Protein AF-A0A453F2I1-F1 (afdb_monomer_lite)

Sequence (48 aa):
MADQKVSQLGPGAACCGWNHCGRRLAAGAVDGSVSVYDSQPSPSSKWQ

pLDDT: mean 83.01, std 14.56, range [41.75, 95.19]

Organism: Aegilops tauschii subsp. strangulata (NCBI:txid200361)

Foldseek 3Di:
DDDQDFDDDDPQFDDWDADPVNQKIWTAGPVRDIDITGSDDDPPPPPD

Secondary structure (DSSP, 8-state):
--------PPTTEEEEEE-TTSSEEEEEETTS-EEEEESS--GGG---

Structure (mmCIF, N/CA/C/O backbone):
data_AF-A0A453F2I1-F1
#
_entry.id   AF-A0A453F2I1-F1
#
loop_
_atom_site.group_PDB
_atom_site.id
_atom_site.type_symbol
_atom_site.label_atom_id
_atom_site.label_alt_id
_atom_site.label_comp_id
_atom_site.label_asym_id
_atom_site.label_entity_id
_atom_site.label_seq_id
_atom_site.pdbx_PDB_ins_code
_atom_site.Cartn_x
_atom_site.Cartn_y
_atom_site.Cartn_z
_atom_site.occupancy
_atom_site.B_iso_or_equiv
_atom_site.auth_seq_id
_atom_site.auth_comp_id
_atom_site.auth_asym_id
_atom_site.auth_atom_id
_atom_site.pdbx_PDB_model_num
ATOM 1 N N . MET A 1 1 ? 23.804 -6.650 -3.820 1.00 49.22 1 MET A N 1
ATOM 2 C CA . MET A 1 1 ? 22.447 -6.071 -3.907 1.00 49.22 1 MET A CA 1
ATOM 3 C C . MET A 1 1 ? 22.145 -5.496 -2.537 1.00 49.22 1 MET A C 1
ATOM 5 O O . MET A 1 1 ? 22.269 -6.247 -1.582 1.00 49.22 1 MET A O 1
ATOM 9 N N . ALA A 1 2 ? 21.908 -4.190 -2.425 1.00 75.81 2 ALA A N 1
ATOM 10 C CA . ALA A 1 2 ? 21.605 -3.552 -1.143 1.00 75.81 2 ALA A CA 1
ATOM 11 C C . ALA A 1 2 ? 20.095 -3.618 -0.887 1.00 75.81 2 ALA A C 1
ATOM 13 O O . ALA A 1 2 ? 19.315 -3.421 -1.822 1.00 75.81 2 ALA A O 1
ATOM 14 N N . ASP A 1 3 ? 19.686 -3.908 0.344 1.00 81.19 3 ASP A N 1
ATOM 15 C CA . ASP A 1 3 ? 18.302 -3.733 0.767 1.00 81.19 3 ASP A CA 1
ATOM 16 C C . ASP A 1 3 ? 18.001 -2.237 0.959 1.00 81.19 3 ASP A C 1
ATOM 18 O O . ASP A 1 3 ? 18.830 -1.471 1.447 1.00 81.19 3 ASP A O 1
ATOM 22 N N . GLN A 1 4 ? 16.815 -1.802 0.531 1.00 80.56 4 GLN A N 1
ATOM 23 C CA . GLN A 1 4 ? 16.330 -0.444 0.764 1.00 80.56 4 GLN A CA 1
ATOM 24 C C . GLN A 1 4 ? 14.995 -0.516 1.497 1.00 80.56 4 GLN A C 1
ATOM 26 O O . GLN A 1 4 ? 13.996 -1.011 0.970 1.00 80.56 4 GLN A O 1
ATOM 31 N N . LYS A 1 5 ? 14.961 0.033 2.711 1.00 86.00 5 LYS A N 1
ATOM 32 C CA . LYS A 1 5 ? 13.724 0.228 3.469 1.00 86.00 5 LYS A CA 1
ATOM 33 C C . LYS A 1 5 ? 12.944 1.409 2.886 1.00 86.00 5 LYS A C 1
ATOM 35 O O . LYS A 1 5 ? 13.459 2.521 2.846 1.00 86.00 5 LYS A O 1
ATOM 40 N N . VAL A 1 6 ? 11.696 1.178 2.476 1.00 86.19 6 VAL A N 1
ATOM 41 C CA . VAL A 1 6 ? 10.823 2.228 1.911 1.00 86.19 6 VAL A CA 1
ATOM 42 C C . VAL A 1 6 ? 9.957 2.892 2.973 1.00 86.19 6 VAL A C 1
ATOM 44 O O . VAL A 1 6 ? 9.837 4.112 3.000 1.00 86.19 6 VAL A O 1
ATOM 47 N N . SER A 1 7 ? 9.382 2.114 3.883 1.00 86.75 7 SER A N 1
ATOM 48 C CA . SER A 1 7 ? 8.579 2.662 4.971 1.00 86.75 7 SER A CA 1
ATOM 49 C C . SER A 1 7 ? 8.513 1.697 6.148 1.00 86.75 7 SER A C 1
ATOM 51 O O . SER A 1 7 ? 8.824 0.511 6.036 1.00 86.75 7 SER A O 1
ATOM 53 N N . GLN A 1 8 ? 8.152 2.233 7.311 1.00 89.12 8 GLN A N 1
ATOM 54 C CA . GLN A 1 8 ? 7.781 1.449 8.481 1.00 89.12 8 GLN A CA 1
ATOM 55 C C . GLN A 1 8 ? 6.292 1.662 8.704 1.00 89.12 8 GLN A C 1
ATOM 57 O O . GLN A 1 8 ? 5.861 2.794 8.914 1.00 89.12 8 GLN A O 1
ATOM 62 N N . LEU A 1 9 ? 5.515 0.586 8.603 1.00 88.25 9 LEU A N 1
ATOM 63 C CA . LEU A 1 9 ? 4.073 0.658 8.790 1.00 88.25 9 LEU A CA 1
ATOM 64 C C . LEU A 1 9 ? 3.750 0.793 10.281 1.00 88.25 9 LEU A C 1
ATOM 66 O O . LEU A 1 9 ? 4.401 0.175 11.125 1.00 88.25 9 LEU A O 1
ATOM 70 N N . GLY A 1 10 ? 2.771 1.641 10.593 1.00 83.12 10 GLY A N 1
ATOM 71 C CA . GLY A 1 10 ? 2.329 1.876 11.962 1.00 83.12 10 GLY A CA 1
ATOM 72 C C . GLY A 1 10 ? 1.539 0.697 12.547 1.00 83.12 10 GLY A C 1
ATOM 73 O O . GLY A 1 10 ? 1.080 -0.179 11.805 1.00 83.12 10 GLY A O 1
ATOM 74 N N . PRO A 1 11 ? 1.353 0.672 13.878 1.00 82.38 11 PRO A N 1
ATOM 75 C CA . PRO A 1 11 ? 0.483 -0.301 14.529 1.00 82.38 11 PRO A CA 1
ATOM 76 C C . PRO A 1 11 ? -0.934 -0.204 13.948 1.00 82.38 11 PRO A C 1
ATOM 78 O O . PRO A 1 11 ? -1.499 0.882 13.857 1.00 82.38 11 PRO A O 1
ATOM 81 N N . GLY A 1 12 ? -1.486 -1.344 13.527 1.00 88.50 12 GLY A N 1
ATOM 82 C CA . GLY A 1 12 ? -2.796 -1.417 12.874 1.00 88.50 12 GLY A CA 1
ATOM 83 C C . GLY A 1 12 ? -2.757 -1.479 11.345 1.00 88.50 12 GLY A C 1
ATOM 84 O O . GLY A 1 12 ? -3.810 -1.627 10.733 1.00 88.50 12 GLY A O 1
ATOM 85 N N . ALA A 1 13 ? -1.585 -1.433 10.706 1.00 91.69 13 ALA A N 1
ATOM 86 C CA . ALA A 1 13 ? -1.485 -1.815 9.300 1.00 91.69 13 ALA A CA 1
ATOM 87 C C . ALA A 1 13 ? -1.798 -3.314 9.141 1.00 91.69 13 ALA A C 1
ATOM 89 O O . ALA A 1 13 ? -1.124 -4.158 9.729 1.00 91.69 13 ALA A O 1
ATOM 90 N N . ALA A 1 14 ? -2.825 -3.637 8.357 1.00 94.25 14 ALA A N 1
ATOM 91 C CA . ALA A 1 14 ? -3.288 -5.011 8.152 1.00 94.25 14 ALA A CA 1
ATOM 92 C C . ALA A 1 14 ? -2.841 -5.588 6.808 1.00 94.25 14 ALA A C 1
ATOM 94 O O . ALA A 1 14 ? -2.663 -6.797 6.673 1.00 94.25 14 ALA A O 1
ATOM 95 N N . CYS A 1 15 ? -2.667 -4.733 5.803 1.00 92.88 15 CYS A N 1
ATOM 96 C CA . CYS A 1 15 ? -2.297 -5.154 4.463 1.00 92.88 15 CYS A CA 1
ATOM 97 C C . CYS A 1 15 ? -1.378 -4.132 3.802 1.00 92.88 15 CYS A C 1
ATOM 99 O O . CYS A 1 15 ? -1.413 -2.937 4.103 1.00 92.88 15 CYS A O 1
ATOM 101 N N . CYS A 1 16 ? -0.550 -4.611 2.879 1.00 93.56 16 CYS A N 1
ATOM 102 C CA . CYS A 1 16 ? 0.268 -3.755 2.041 1.00 93.56 16 CYS A CA 1
ATOM 103 C C . CYS A 1 16 ? 0.413 -4.343 0.636 1.00 93.56 16 CYS A C 1
ATOM 105 O O . CYS A 1 16 ? 0.330 -5.556 0.439 1.00 93.56 16 CYS A O 1
ATOM 107 N N . GLY A 1 17 ? 0.595 -3.468 -0.348 1.00 94.38 17 GLY A N 1
ATOM 108 C CA . GLY A 1 17 ? 0.686 -3.851 -1.749 1.00 94.38 17 GLY A CA 1
ATOM 109 C C . GLY A 1 17 ? 1.527 -2.868 -2.544 1.00 94.38 17 GLY A C 1
ATOM 110 O O . GLY A 1 17 ? 1.390 -1.651 -2.406 1.00 94.38 17 GLY A O 1
ATOM 111 N N . TRP A 1 18 ? 2.407 -3.408 -3.380 1.00 94.19 18 TRP A N 1
ATOM 112 C CA . TRP A 1 18 ? 3.195 -2.621 -4.318 1.00 94.19 18 TRP A CA 1
ATOM 113 C C . TRP A 1 18 ? 2.399 -2.345 -5.585 1.00 94.19 18 TRP A C 1
ATOM 115 O O . TRP A 1 18 ? 1.663 -3.204 -6.073 1.00 94.19 18 TRP A O 1
ATOM 125 N N . ASN A 1 19 ? 2.594 -1.163 -6.167 1.00 92.44 19 ASN A N 1
ATOM 126 C CA . ASN A 1 19 ? 2.206 -0.962 -7.555 1.00 92.44 19 ASN A CA 1
ATOM 127 C C . ASN A 1 19 ? 3.082 -1.822 -8.485 1.00 92.44 19 ASN A C 1
ATOM 129 O O . ASN A 1 19 ? 4.191 -2.217 -8.127 1.00 92.44 19 ASN A O 1
ATOM 133 N N . HIS A 1 20 ? 2.607 -2.063 -9.710 1.00 91.81 20 HIS A N 1
ATOM 134 C CA . HIS A 1 20 ? 3.317 -2.888 -10.697 1.00 91.81 20 HIS A CA 1
ATOM 135 C C . HIS A 1 20 ? 4.788 -2.462 -10.881 1.00 91.81 20 HIS A C 1
ATOM 137 O O . HIS A 1 20 ? 5.670 -3.297 -11.063 1.00 91.81 20 HIS A O 1
ATOM 143 N N . CYS A 1 21 ? 5.074 -1.162 -10.830 1.00 87.88 21 CYS A N 1
ATOM 144 C CA . CYS A 1 21 ? 6.414 -0.635 -11.083 1.00 87.88 21 CYS A CA 1
ATOM 145 C C . CYS A 1 21 ? 7.345 -0.642 -9.854 1.00 87.88 21 CYS A C 1
ATOM 147 O O . CYS A 1 21 ? 8.463 -0.144 -9.968 1.00 87.88 21 CYS A O 1
ATOM 149 N N . GLY A 1 22 ? 6.900 -1.112 -8.680 1.00 88.56 22 GLY A N 1
ATOM 150 C CA . GLY A 1 22 ? 7.697 -1.115 -7.441 1.00 88.56 22 GLY A CA 1
ATOM 151 C C . GLY A 1 22 ? 8.077 0.279 -6.918 1.00 88.56 22 GLY A C 1
ATOM 152 O O . GLY A 1 22 ? 9.014 0.432 -6.134 1.00 88.56 22 GLY A O 1
ATOM 153 N N . ARG A 1 23 ? 7.378 1.325 -7.374 1.00 88.69 23 ARG A N 1
ATOM 154 C CA . ARG A 1 23 ? 7.659 2.722 -7.000 1.00 88.69 23 ARG A CA 1
ATOM 155 C C . ARG A 1 23 ? 6.824 3.210 -5.831 1.00 88.69 23 ARG A C 1
ATOM 157 O O . ARG A 1 23 ? 7.196 4.182 -5.189 1.00 88.69 23 ARG A O 1
ATOM 164 N N . ARG A 1 24 ? 5.682 2.567 -5.589 1.00 91.25 24 ARG A N 1
ATOM 165 C CA . ARG A 1 24 ? 4.741 2.962 -4.544 1.00 91.25 24 ARG A CA 1
ATOM 166 C C . ARG A 1 24 ? 4.245 1.759 -3.781 1.00 91.25 24 ARG A C 1
ATOM 168 O O . ARG A 1 24 ? 3.871 0.760 -4.397 1.00 91.25 24 ARG A O 1
ATOM 175 N N . LEU A 1 25 ? 4.189 1.912 -2.468 1.00 92.56 25 LEU A N 1
ATOM 176 C CA . LEU A 1 25 ? 3.579 0.969 -1.550 1.00 92.56 25 LEU A CA 1
ATOM 177 C C . LEU A 1 25 ? 2.306 1.592 -0.984 1.00 92.56 25 LEU A C 1
ATOM 179 O O . LEU A 1 25 ? 2.362 2.662 -0.383 1.00 92.56 25 LEU A O 1
ATOM 183 N N . ALA A 1 26 ? 1.175 0.916 -1.146 1.00 94.31 26 ALA A N 1
ATOM 184 C CA . ALA A 1 26 ? -0.043 1.226 -0.411 1.00 94.31 26 ALA A CA 1
ATOM 185 C C . ALA A 1 26 ? -0.111 0.347 0.841 1.00 94.31 26 ALA A C 1
ATOM 187 O O . ALA A 1 26 ? 0.194 -0.844 0.772 1.00 94.31 26 ALA A O 1
ATOM 188 N N . ALA A 1 27 ? -0.522 0.921 1.967 1.00 94.94 27 ALA A N 1
ATOM 189 C CA . ALA A 1 27 ? -0.790 0.202 3.203 1.00 94.94 27 ALA A CA 1
ATOM 190 C C . ALA A 1 27 ? -2.181 0.562 3.722 1.00 94.94 27 ALA A C 1
ATOM 192 O O . ALA A 1 27 ? -2.496 1.743 3.879 1.00 94.94 27 ALA A O 1
ATOM 193 N N . GLY A 1 28 ? -2.995 -0.459 3.975 1.00 95.19 28 GLY A N 1
ATOM 194 C CA . GLY A 1 28 ? -4.311 -0.316 4.586 1.00 95.19 28 GLY A CA 1
ATOM 195 C C . GLY A 1 28 ? -4.242 -0.599 6.080 1.00 95.19 28 GLY A C 1
ATOM 196 O O . GLY A 1 28 ? -3.603 -1.569 6.505 1.00 95.19 28 GLY A O 1
ATOM 197 N N . ALA A 1 29 ? -4.901 0.242 6.866 1.00 94.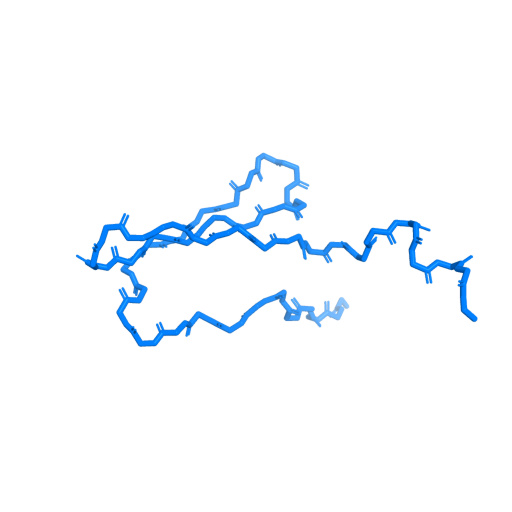44 29 ALA A N 1
ATOM 198 C CA . ALA A 1 29 ? -5.029 0.082 8.304 1.00 94.44 29 ALA A CA 1
ATOM 199 C C . ALA A 1 29 ? -6.449 -0.356 8.700 1.00 94.44 29 ALA A C 1
ATOM 201 O O . ALA A 1 29 ? -7.413 -0.167 7.956 1.00 94.44 29 ALA A O 1
ATOM 202 N N . VAL A 1 30 ? -6.573 -0.991 9.871 1.00 94.62 30 VAL A N 1
ATOM 203 C CA . VAL A 1 30 ? -7.859 -1.534 10.365 1.00 94.62 30 VAL A CA 1
ATOM 204 C C . VAL A 1 30 ? -8.881 -0.435 10.673 1.00 94.62 30 VAL A C 1
ATOM 206 O O . VAL A 1 30 ? -10.079 -0.693 10.695 1.00 94.62 30 VAL A O 1
ATOM 209 N N . ASP A 1 31 ? -8.415 0.791 10.898 1.00 91.62 31 ASP A N 1
ATOM 210 C CA . ASP A 1 31 ? -9.246 1.980 11.111 1.00 91.62 31 ASP A CA 1
ATOM 211 C C . ASP A 1 31 ? -9.905 2.497 9.815 1.00 91.62 31 ASP A C 1
ATOM 213 O O . ASP A 1 31 ? -10.676 3.453 9.856 1.00 91.62 31 ASP A O 1
ATOM 217 N N . GLY A 1 32 ? -9.616 1.868 8.670 1.00 91.81 32 GLY A N 1
ATOM 218 C CA . GLY A 1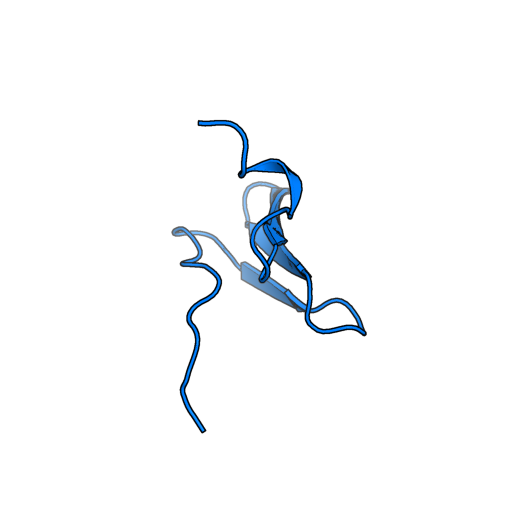 32 ? -10.107 2.267 7.353 1.00 91.81 32 GLY A CA 1
ATOM 219 C C . GLY A 1 32 ? -9.216 3.286 6.640 1.00 91.81 32 GLY A C 1
ATOM 220 O O . GLY A 1 32 ? -9.499 3.639 5.493 1.00 91.81 32 GLY A O 1
ATOM 221 N N . SER A 1 33 ? -8.128 3.736 7.269 1.00 92.81 33 SER A N 1
ATOM 222 C CA . SER A 1 33 ? -7.165 4.644 6.652 1.00 92.81 33 SER A CA 1
ATOM 223 C C . SER A 1 33 ? -6.275 3.907 5.649 1.00 92.81 33 SER A C 1
ATOM 225 O O . SER A 1 33 ? -5.885 2.754 5.847 1.00 92.81 33 SER A O 1
ATOM 227 N N . VAL A 1 34 ? -5.887 4.602 4.577 1.00 93.38 34 VAL A N 1
ATOM 228 C CA . VAL A 1 34 ? -4.916 4.100 3.597 1.00 93.38 34 VAL A CA 1
ATOM 229 C C . VAL A 1 34 ? -3.776 5.098 3.463 1.00 93.38 34 VAL A C 1
ATOM 231 O O . VAL A 1 34 ? -3.995 6.274 3.178 1.00 93.38 34 VAL A O 1
ATOM 234 N N . SER A 1 35 ? -2.551 4.616 3.652 1.00 92.12 35 SER A N 1
ATOM 235 C CA . SER A 1 35 ? -1.323 5.392 3.470 1.00 92.12 35 SER A CA 1
ATOM 236 C C . SER A 1 35 ? -0.590 4.938 2.212 1.00 92.12 35 SER A C 1
ATOM 238 O O . SER A 1 35 ? -0.517 3.741 1.929 1.00 92.12 35 SER A O 1
ATOM 240 N N . VAL A 1 36 ? -0.023 5.882 1.460 1.00 91.38 36 VAL A N 1
ATOM 241 C CA . VAL A 1 36 ? 0.781 5.599 0.264 1.00 91.38 36 VAL A CA 1
ATOM 242 C C . VAL A 1 36 ? 2.188 6.146 0.464 1.00 91.38 36 VAL A C 1
ATOM 244 O O . VAL A 1 36 ? 2.360 7.307 0.826 1.00 91.38 36 VAL A O 1
ATOM 247 N N . TYR A 1 37 ? 3.184 5.304 0.210 1.00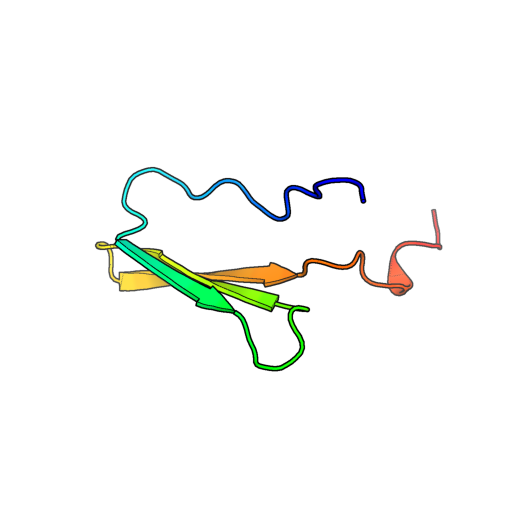 90.19 37 TYR A N 1
ATOM 248 C CA . TYR A 1 37 ? 4.601 5.624 0.348 1.00 90.19 37 TYR A CA 1
ATOM 249 C C . TYR A 1 37 ? 5.283 5.523 -1.015 1.00 90.19 37 TYR A C 1
ATOM 251 O O . TYR A 1 37 ? 5.168 4.495 -1.686 1.00 90.19 37 TYR A O 1
ATOM 259 N N . ASP A 1 38 ? 6.011 6.560 -1.420 1.00 88.81 38 ASP A N 1
ATOM 260 C CA . ASP A 1 38 ? 6.894 6.510 -2.587 1.00 88.81 38 ASP A CA 1
ATOM 261 C C . ASP A 1 38 ? 8.258 5.916 -2.187 1.00 88.81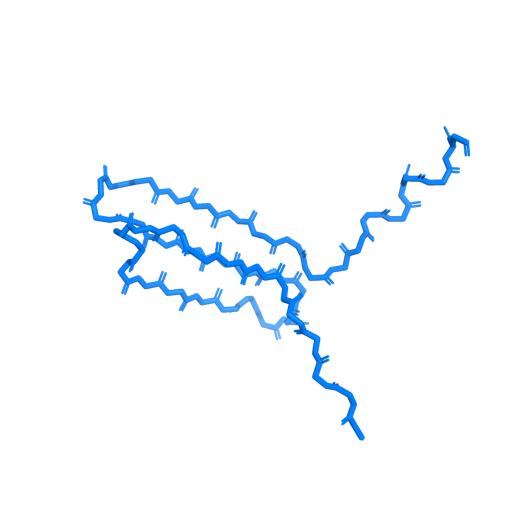 38 ASP A C 1
ATOM 263 O O . ASP A 1 38 ? 8.861 6.314 -1.192 1.00 88.81 38 ASP A O 1
ATOM 267 N N . SER A 1 39 ? 8.758 4.954 -2.968 1.00 85.19 39 SER A N 1
ATOM 268 C CA . SER A 1 39 ? 10.084 4.345 -2.766 1.00 85.19 39 SER A CA 1
ATOM 269 C C . SER A 1 39 ? 11.228 5.187 -3.323 1.00 85.19 39 SER A C 1
ATOM 271 O O . SER A 1 39 ? 12.391 4.948 -2.995 1.00 85.19 39 SER A O 1
ATOM 273 N N . GLN A 1 40 ? 10.905 6.172 -4.161 1.00 80.69 40 GLN A N 1
ATOM 274 C CA . GLN A 1 40 ? 11.864 7.106 -4.731 1.00 80.69 40 GLN A CA 1
ATOM 275 C C . GLN A 1 40 ? 11.616 8.502 -4.165 1.00 80.69 40 GLN A C 1
ATOM 277 O O . GLN A 1 40 ? 10.460 8.926 -4.096 1.00 80.69 40 GLN A O 1
ATOM 282 N N . PRO A 1 41 ? 12.673 9.247 -3.806 1.00 64.62 41 PRO A N 1
ATOM 283 C CA . PRO A 1 41 ? 12.518 10.659 -3.509 1.00 64.62 41 PRO A CA 1
ATOM 284 C C . PRO A 1 41 ? 11.949 11.358 -4.745 1.00 64.62 41 PRO A C 1
ATOM 286 O O . PRO A 1 41 ? 12.395 11.120 -5.872 1.00 64.62 41 PRO A O 1
ATOM 289 N N . SER A 1 42 ? 10.960 12.227 -4.545 1.00 60.12 42 SER A N 1
ATOM 290 C CA . SER A 1 42 ? 10.484 13.093 -5.617 1.00 60.12 42 SER A CA 1
ATOM 291 C C . SER A 1 42 ? 11.673 13.887 -6.176 1.00 60.12 42 SER A C 1
ATOM 293 O O . SER A 1 42 ? 12.390 14.518 -5.393 1.00 60.12 42 SER A O 1
ATOM 295 N N . PRO A 1 43 ? 11.898 13.915 -7.503 1.00 56.75 43 PRO A N 1
ATOM 296 C CA . PRO A 1 43 ? 13.011 14.670 -8.088 1.00 56.75 43 PRO A CA 1
ATOM 297 C C . PRO A 1 43 ? 12.932 16.180 -7.793 1.00 56.75 43 PRO A C 1
ATOM 299 O O . PRO A 1 43 ? 13.923 16.890 -7.931 1.00 56.75 43 PRO A O 1
ATOM 302 N N . SER A 1 44 ? 11.776 16.669 -7.339 1.00 56.34 44 SER A N 1
ATOM 303 C CA . SER A 1 44 ? 11.497 18.061 -6.988 1.00 56.34 44 SER A CA 1
ATOM 304 C C . SER A 1 44 ? 12.030 18.523 -5.625 1.00 56.34 44 SER A C 1
ATOM 306 O O . SER A 1 44 ? 11.891 19.700 -5.312 1.00 56.34 44 SER A O 1
ATOM 308 N N . SER A 1 45 ? 12.675 17.669 -4.822 1.00 54.75 45 SER A N 1
ATOM 309 C CA . SER A 1 45 ? 13.282 18.104 -3.547 1.00 54.75 45 SER A CA 1
ATOM 310 C C . SER A 1 45 ? 14.645 18.798 -3.704 1.00 54.75 45 SER A C 1
ATOM 312 O O . SER A 1 45 ? 15.255 19.165 -2.705 1.00 54.75 45 SER A O 1
ATOM 314 N N . LYS A 1 46 ? 15.136 19.003 -4.935 1.00 52.91 46 LYS A N 1
ATOM 315 C CA . LYS A 1 46 ? 16.389 19.727 -5.217 1.00 52.91 46 LYS A CA 1
ATOM 316 C C . LYS A 1 46 ? 16.15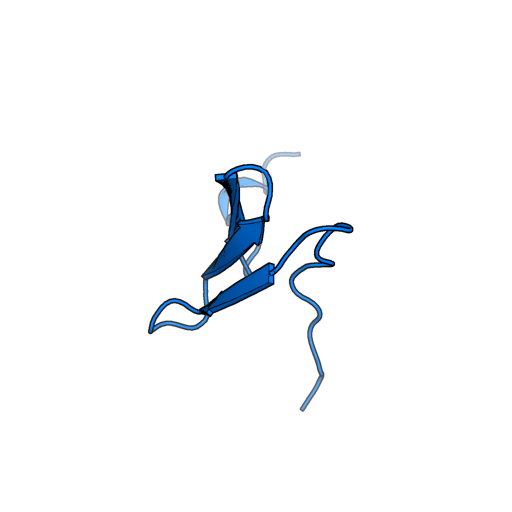8 21.217 -5.502 1.00 52.91 46 LYS A C 1
ATOM 318 O O . LYS A 1 46 ? 16.531 21.698 -6.563 1.00 52.91 46 LYS A O 1
ATOM 323 N N . TRP A 1 47 ? 15.559 21.929 -4.554 1.00 54.44 47 TRP A N 1
ATOM 324 C CA . TRP A 1 47 ? 15.679 23.389 -4.446 1.00 54.44 47 TRP A CA 1
ATOM 325 C C . TRP A 1 47 ? 15.673 23.778 -2.964 1.00 54.44 47 TRP A C 1
ATOM 327 O O . TRP A 1 47 ? 14.762 24.459 -2.504 1.00 54.44 47 TRP A O 1
ATOM 337 N N . GLN A 1 48 ? 16.648 23.273 -2.207 1.00 41.75 48 GLN A N 1
ATOM 338 C CA . GLN A 1 48 ? 17.074 23.845 -0.929 1.00 41.75 48 GLN A CA 1
ATOM 339 C C . GLN A 1 48 ? 18.596 23.836 -0.873 1.00 41.75 48 GLN A C 1
ATOM 341 O O . GLN A 1 48 ? 19.176 22.827 -1.340 1.00 41.75 48 G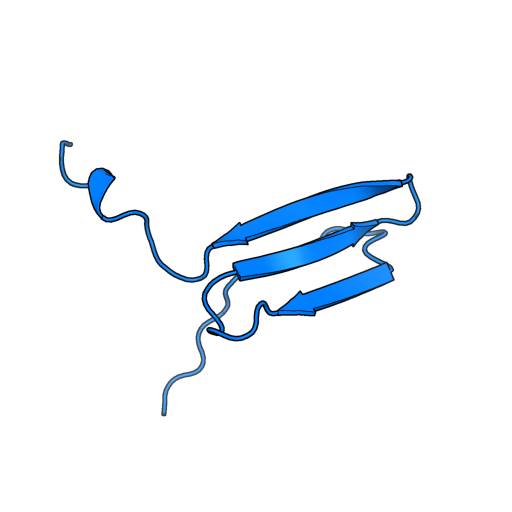LN A O 1
#

Radius of gyration: 12.76 Å; chains: 1; bounding box: 33×30×26 Å